Protein AF-A0A6P7HG30-F1 (afdb_monomer)

Nearest PDB structures (foldseek):
  8glv-assembly1_Fm  TM=9.335E-01  e=1.906E-07  Chlamydomonas reinhardtii
  8fdu-assembly1_A  TM=9.647E-01  e=4.639E-06  Homo sapiens
  8e00-assembly1_A  TM=9.683E-01  e=9.210E-05  Saccharomyces cerevisiae
  4aki-assembly1_B  TM=9.528E-01  e=1.055E-04  Schistosoma japonicum
  7mi6-assembly1_A  TM=9.689E-01  e=1.384E-04  Saccharomyces cerevisiae

Solvent-accessible surface area (backbone atoms only — not comparable to full-atom values): 6368 Å² total; per-residue (Å²): 90,77,49,74,41,71,53,67,29,57,63,69,60,48,99,87,65,50,36,69,73,56,52,55,53,34,43,31,76,76,65,50,34,49,63,43,90,88,76,64,47,81,43,75,70,76,74,68,43,82,45,76,42,62,76,76,66,50,100,85,33,44,82,73,58,68,80,53,52,70,80,55,88,87,82,86,83,76,88,75,55,69,70,56,48,50,53,56,51,50,52,55,50,51,50,65,65,66,78,104

Foldseek 3Di:
DEDEAEALQQADADPVRDRVVLVQVLCCLVPQWDADPPPRDIGHDPPYHYDYDHDDDDPNGHDDDVSSVVSDDDDDDDDDDPVVVCVVVVVVVCVVVVVD

Secondary structure (DSSP, 8-state):
-EEEESSTT-SPP-TTS--HHHHHHHHHHHHSEEE-TTT--EEE--S-EEEE--PPSBTTBPPPPHHHHTTS-----PPPPHHHHHHHHHHHHHHHHHT-

Radius of gyration: 19.62 Å; Cα contacts (8 Å, |Δi|>4): 90; chains: 1; bounding box: 38×33×52 Å

Structure (mmCIF, N/CA/C/O backbone):
data_AF-A0A6P7HG30-F1
#
_entry.id   AF-A0A6P7HG30-F1
#
loop_
_atom_site.group_PDB
_atom_site.id
_atom_site.type_symbol
_atom_site.label_atom_id
_atom_site.label_alt_id
_atom_site.label_comp_id
_atom_site.label_asym_id
_atom_site.label_entity_id
_atom_site.label_seq_id
_atom_site.pdbx_PDB_ins_code
_atom_site.Cartn_x
_atom_site.Cartn_y
_atom_site.Cartn_z
_atom_site.occupancy
_atom_site.B_iso_or_equiv
_atom_site.auth_seq_id
_atom_site.auth_comp_id
_atom_site.auth_asym_id
_atom_site.auth_atom_id
_atom_site.pdbx_PDB_model_num
ATOM 1 N N . MET A 1 1 ? -4.717 -16.397 -5.795 1.00 89.81 1 MET A N 1
ATOM 2 C CA . MET A 1 1 ? -3.812 -16.187 -4.634 1.00 89.81 1 MET A CA 1
ATOM 3 C C . MET A 1 1 ? -3.885 -14.727 -4.206 1.00 89.81 1 MET A C 1
ATOM 5 O O . MET A 1 1 ? -4.043 -13.888 -5.081 1.00 89.81 1 MET A O 1
ATOM 9 N N . VAL A 1 2 ? -3.777 -14.407 -2.912 1.00 94.00 2 VAL A N 1
ATOM 10 C CA . VAL A 1 2 ? -3.688 -13.010 -2.440 1.00 94.00 2 VAL A CA 1
ATOM 11 C C . VAL A 1 2 ? -2.313 -12.781 -1.823 1.00 94.00 2 VAL A C 1
ATOM 13 O O . VAL A 1 2 ? -1.912 -13.525 -0.932 1.00 94.00 2 VAL A O 1
ATOM 16 N N . VAL A 1 3 ? -1.603 -11.765 -2.303 1.00 94.38 3 VAL A N 1
ATOM 17 C CA . VAL A 1 3 ? -0.355 -11.275 -1.714 1.00 94.38 3 VAL A CA 1
ATOM 18 C C . VAL A 1 3 ? -0.704 -10.082 -0.841 1.00 94.38 3 VAL A C 1
ATOM 20 O O . VAL A 1 3 ? -1.108 -9.037 -1.351 1.00 94.38 3 VAL A O 1
ATOM 23 N N . PHE A 1 4 ? -0.572 -10.262 0.471 1.00 96.25 4 PHE A N 1
ATOM 24 C CA . PHE A 1 4 ? -0.759 -9.197 1.444 1.00 96.25 4 PHE A CA 1
ATOM 25 C C . PHE A 1 4 ? 0.591 -8.579 1.808 1.00 96.25 4 PHE A C 1
ATOM 27 O O . PHE A 1 4 ? 1.491 -9.288 2.257 1.00 96.25 4 PHE A O 1
ATOM 34 N N . VAL A 1 5 ? 0.723 -7.270 1.606 1.00 94.94 5 VAL A N 1
ATOM 35 C CA . VAL A 1 5 ? 1.913 -6.500 1.970 1.00 94.94 5 VAL A CA 1
ATOM 36 C C . VAL A 1 5 ? 1.568 -5.598 3.144 1.00 94.94 5 VAL A C 1
ATOM 38 O O . VAL A 1 5 ? 0.841 -4.614 2.991 1.00 94.94 5 VAL A O 1
ATOM 41 N N . ASP A 1 6 ? 2.076 -5.958 4.315 1.00 93.56 6 ASP A N 1
ATOM 42 C CA . ASP A 1 6 ? 1.970 -5.122 5.505 1.00 93.56 6 ASP A CA 1
ATOM 43 C C . ASP A 1 6 ? 3.027 -4.010 5.482 1.00 93.56 6 ASP A C 1
ATOM 45 O O . ASP A 1 6 ? 4.066 -4.152 4.832 1.00 93.56 6 ASP A O 1
ATOM 49 N N . ASP A 1 7 ? 2.755 -2.906 6.177 1.00 91.25 7 ASP A N 1
ATOM 50 C CA . ASP A 1 7 ? 3.672 -1.770 6.334 1.00 91.25 7 ASP A CA 1
ATOM 51 C C . ASP A 1 7 ? 4.332 -1.301 5.015 1.00 91.25 7 ASP A C 1
ATOM 53 O O . ASP A 1 7 ? 5.539 -1.054 4.928 1.00 91.25 7 ASP A O 1
ATOM 57 N N . VAL A 1 8 ? 3.525 -1.115 3.958 1.00 91.88 8 VAL A N 1
ATOM 58 C CA . VAL A 1 8 ? 4.036 -0.789 2.605 1.00 91.88 8 VAL A CA 1
ATOM 59 C C . VAL A 1 8 ? 4.852 0.510 2.544 1.00 91.88 8 VAL A C 1
ATOM 61 O O . VAL A 1 8 ? 5.574 0.749 1.579 1.00 91.88 8 VAL A O 1
ATOM 64 N N . ASN A 1 9 ? 4.725 1.358 3.564 1.00 88.25 9 ASN A N 1
ATOM 65 C CA . ASN A 1 9 ? 5.374 2.656 3.674 1.00 88.25 9 ASN A CA 1
ATOM 66 C C . ASN A 1 9 ? 6.560 2.702 4.656 1.00 88.25 9 ASN A C 1
ATOM 68 O O . ASN A 1 9 ? 7.085 3.782 4.942 1.00 88.25 9 ASN A O 1
ATOM 72 N N . MET A 1 10 ? 6.977 1.543 5.170 1.00 89.75 10 MET A N 1
ATOM 73 C CA . MET A 1 10 ? 8.184 1.381 5.979 1.00 89.75 10 MET A CA 1
ATOM 74 C C . MET A 1 10 ? 9.501 1.404 5.181 1.00 89.75 10 MET A C 1
ATOM 76 O O . MET A 1 10 ? 10.498 1.862 5.747 1.00 89.75 10 MET A O 1
ATOM 80 N N . PRO A 1 11 ? 9.578 0.939 3.911 1.00 87.94 11 PRO A N 1
ATOM 81 C CA . PRO A 1 11 ? 10.834 0.943 3.171 1.00 87.94 11 PRO A CA 1
ATOM 82 C C . PRO A 1 11 ? 11.517 2.313 3.152 1.00 87.94 11 PRO A C 1
ATOM 84 O O . PRO A 1 11 ? 10.889 3.353 2.931 1.00 87.94 11 PRO A O 1
ATOM 87 N N . ALA A 1 12 ? 12.831 2.303 3.382 1.00 86.81 12 ALA A N 1
ATOM 88 C CA . ALA A 1 12 ? 13.639 3.509 3.362 1.00 86.81 12 ALA A CA 1
ATOM 89 C C . ALA A 1 12 ? 13.659 4.117 1.954 1.00 86.81 12 ALA A C 1
ATOM 91 O O . ALA A 1 12 ? 13.812 3.410 0.955 1.00 86.81 12 ALA A O 1
ATOM 92 N N . MET A 1 13 ? 13.522 5.439 1.894 1.00 86.81 13 MET A N 1
ATOM 93 C CA . MET A 1 13 ? 13.707 6.181 0.655 1.00 86.81 13 MET A CA 1
ATOM 94 C C . MET A 1 13 ? 15.193 6.249 0.306 1.00 86.81 13 MET A C 1
ATOM 96 O O . MET A 1 13 ? 16.037 6.462 1.179 1.00 86.81 13 MET A O 1
ATOM 100 N N . GLU A 1 14 ? 15.513 6.094 -0.974 1.00 88.69 14 GLU A N 1
ATOM 101 C CA . GLU A 1 14 ? 16.850 6.390 -1.480 1.00 88.69 14 GLU A CA 1
ATOM 102 C C . GLU A 1 14 ? 17.103 7.907 -1.552 1.00 88.69 14 GLU A C 1
ATOM 104 O O . GLU A 1 14 ? 16.214 8.721 -1.301 1.00 88.69 14 GLU A O 1
ATOM 109 N N . VAL A 1 15 ? 18.316 8.296 -1.961 1.00 86.94 15 VAL A N 1
ATOM 110 C CA . VAL A 1 15 ? 18.753 9.704 -2.078 1.00 86.94 15 VAL A CA 1
ATOM 111 C C . VAL A 1 15 ? 17.793 10.555 -2.923 1.00 86.94 15 VAL A C 1
ATOM 113 O O . VAL A 1 15 ? 17.611 11.738 -2.650 1.00 86.94 15 VAL A O 1
ATOM 116 N N . TYR A 1 16 ? 17.149 9.948 -3.922 1.00 86.81 16 TYR A N 1
ATOM 117 C CA . TYR A 1 16 ? 16.207 10.604 -4.832 1.00 86.81 16 TYR A CA 1
ATOM 118 C C . TYR A 1 16 ? 14.730 10.426 -4.441 1.00 86.81 16 TYR A C 1
ATOM 120 O O . TYR A 1 16 ? 13.842 10.822 -5.194 1.00 86.81 16 TYR A O 1
ATOM 128 N N . GLY A 1 17 ? 14.445 9.851 -3.269 1.00 83.38 17 GLY A N 1
ATOM 129 C CA . GLY A 1 17 ? 13.089 9.727 -2.726 1.00 83.38 17 GLY A CA 1
ATOM 130 C C . GLY A 1 17 ? 12.298 8.504 -3.200 1.00 83.38 17 GLY A C 1
ATOM 131 O O . GLY A 1 17 ? 11.167 8.309 -2.756 1.00 83.38 17 GLY A O 1
ATOM 132 N N . ALA A 1 18 ? 12.856 7.667 -4.078 1.00 87.94 18 ALA A N 1
ATOM 133 C CA . ALA A 1 18 ? 12.203 6.427 -4.487 1.00 87.94 18 ALA A CA 1
ATOM 134 C C . ALA A 1 18 ? 12.297 5.349 -3.395 1.00 87.94 18 ALA A C 1
ATOM 136 O O . ALA A 1 18 ? 13.207 5.343 -2.567 1.00 87.94 18 ALA A O 1
ATOM 137 N N . GLN A 1 19 ? 11.354 4.410 -3.412 1.00 92.00 19 GLN A N 1
ATOM 138 C CA . GLN A 1 19 ? 11.350 3.235 -2.540 1.00 92.00 19 GLN A CA 1
ATOM 139 C C . GLN A 1 19 ? 11.441 1.991 -3.433 1.00 92.00 19 GLN A C 1
ATOM 141 O O . GLN A 1 19 ? 10.408 1.552 -3.945 1.00 92.00 19 GLN A O 1
ATOM 146 N N . PRO A 1 20 ? 12.641 1.415 -3.653 1.00 91.69 20 PRO A N 1
ATOM 147 C CA . PRO A 1 20 ? 12.825 0.314 -4.600 1.00 91.69 20 PRO A CA 1
ATOM 148 C C . PRO A 1 20 ? 11.854 -0.870 -4.416 1.00 91.69 20 PRO A C 1
ATOM 150 O O . PRO A 1 20 ? 11.336 -1.356 -5.422 1.00 91.69 20 PRO A O 1
ATOM 153 N N . PRO A 1 21 ? 11.505 -1.299 -3.181 1.00 92.62 21 PRO A N 1
ATOM 154 C CA . PRO A 1 21 ? 10.513 -2.361 -2.991 1.00 92.62 21 PRO A CA 1
ATOM 155 C C . PRO A 1 21 ? 9.114 -1.992 -3.504 1.00 92.62 21 PRO A C 1
ATOM 157 O O . PRO A 1 21 ? 8.440 -2.816 -4.117 1.00 92.62 21 PRO A O 1
ATOM 160 N N . VAL A 1 22 ? 8.682 -0.744 -3.304 1.00 93.81 22 VAL A N 1
ATOM 161 C CA . VAL A 1 22 ? 7.383 -0.249 -3.790 1.00 93.81 22 VAL A CA 1
ATOM 162 C C . VAL A 1 22 ? 7.391 -0.131 -5.312 1.00 93.81 22 VAL A C 1
ATOM 164 O O . VAL A 1 22 ? 6.406 -0.466 -5.966 1.00 93.81 22 VAL A O 1
ATOM 167 N N . GLU A 1 23 ? 8.508 0.300 -5.896 1.00 93.75 23 GLU A N 1
ATOM 168 C CA . GLU A 1 23 ? 8.650 0.406 -7.349 1.00 93.75 23 GLU A CA 1
ATOM 169 C C . GLU A 1 23 ? 8.639 -0.968 -8.037 1.00 93.75 23 GLU A C 1
ATOM 171 O O . GLU A 1 23 ? 8.064 -1.095 -9.119 1.00 93.75 23 GLU A O 1
ATOM 176 N N . LEU A 1 24 ? 9.168 -2.012 -7.388 1.00 93.31 24 LEU A N 1
ATOM 177 C CA . LEU A 1 24 ? 9.048 -3.393 -7.867 1.00 93.31 24 LEU A CA 1
ATOM 178 C C . LEU A 1 24 ? 7.585 -3.865 -7.880 1.00 93.31 24 LEU A C 1
ATOM 180 O O . LEU A 1 24 ? 7.132 -4.472 -8.854 1.00 93.31 24 LEU A O 1
ATOM 184 N N . LEU A 1 25 ? 6.822 -3.561 -6.826 1.00 94.50 25 LEU A N 1
ATOM 185 C CA . LEU A 1 25 ? 5.387 -3.857 -6.794 1.00 94.50 25 LEU A CA 1
ATOM 186 C C . LEU A 1 25 ? 4.639 -3.055 -7.865 1.00 94.50 25 LEU A C 1
ATOM 188 O O . LEU A 1 25 ? 3.795 -3.607 -8.567 1.00 94.50 25 LEU A O 1
ATOM 192 N N . ARG A 1 26 ? 4.982 -1.774 -8.050 1.00 94.88 26 ARG A N 1
ATOM 193 C CA . ARG A 1 26 ? 4.403 -0.937 -9.108 1.00 94.88 26 ARG A CA 1
ATOM 194 C C . ARG A 1 26 ? 4.663 -1.523 -10.494 1.00 94.88 26 ARG A C 1
ATOM 196 O O . ARG A 1 26 ? 3.750 -1.539 -11.309 1.00 94.88 26 ARG A O 1
ATOM 203 N N . GLN A 1 27 ? 5.871 -2.024 -10.758 1.00 94.19 27 GLN A N 1
ATOM 204 C CA . GLN A 1 27 ? 6.203 -2.655 -12.036 1.00 94.19 27 GLN A CA 1
ATOM 205 C C . GLN A 1 27 ? 5.244 -3.803 -12.365 1.00 94.19 27 GLN A C 1
ATOM 207 O O . GLN A 1 27 ? 4.749 -3.875 -13.489 1.00 94.19 27 GLN A O 1
ATOM 212 N N . TRP A 1 28 ? 4.938 -4.653 -11.385 1.00 93.56 28 TRP A N 1
ATOM 213 C CA . TRP A 1 28 ? 3.966 -5.723 -11.581 1.00 93.56 28 TRP A CA 1
ATOM 214 C C . TRP A 1 28 ? 2.565 -5.171 -11.871 1.00 93.56 28 TRP A C 1
ATOM 216 O O . TRP A 1 28 ? 1.917 -5.632 -12.805 1.00 93.56 28 TRP A O 1
ATOM 226 N N . LEU A 1 29 ? 2.107 -4.153 -11.141 1.00 94.12 29 LEU A N 1
ATOM 227 C CA . LEU A 1 29 ? 0.768 -3.582 -11.346 1.00 94.12 29 LEU A CA 1
ATOM 228 C C . LEU A 1 29 ? 0.611 -2.820 -12.669 1.00 94.12 29 LEU A C 1
ATOM 230 O O . LEU A 1 29 ? -0.495 -2.752 -13.203 1.00 94.12 29 LEU A O 1
ATOM 234 N N . ASP A 1 30 ? 1.694 -2.250 -13.195 1.00 94.38 30 ASP A N 1
ATOM 235 C CA . ASP A 1 30 ? 1.693 -1.556 -14.485 1.00 94.38 30 ASP A CA 1
ATOM 236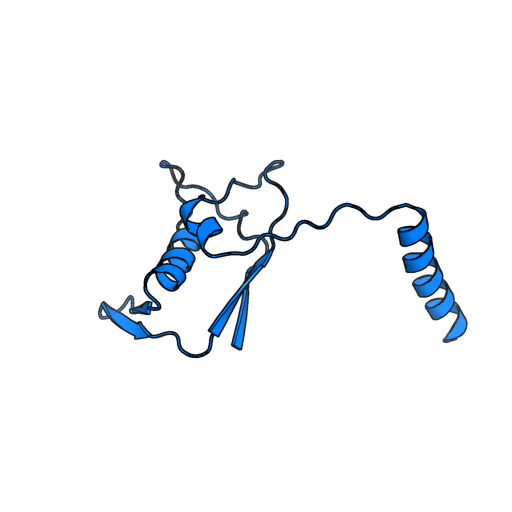 C C . ASP A 1 30 ? 1.801 -2.528 -15.673 1.00 94.38 30 ASP A C 1
ATOM 238 O O . ASP A 1 30 ? 1.162 -2.309 -16.703 1.00 94.38 30 ASP A O 1
ATOM 242 N N . HIS A 1 31 ? 2.607 -3.589 -15.554 1.00 92.94 31 HIS A N 1
ATOM 243 C CA . HIS A 1 31 ? 3.004 -4.424 -16.698 1.00 92.94 31 HIS A CA 1
ATOM 244 C C . HIS A 1 31 ? 2.582 -5.893 -16.610 1.00 92.94 31 HIS A C 1
ATOM 246 O O . HIS A 1 31 ? 2.777 -6.632 -17.573 1.00 92.94 31 HIS A O 1
ATOM 252 N N . TRP A 1 32 ? 2.003 -6.326 -15.488 1.00 91.94 32 TRP A N 1
ATOM 253 C CA . TRP A 1 32 ? 1.601 -7.714 -15.220 1.00 91.94 32 TRP A CA 1
ATOM 254 C C . TRP A 1 32 ? 2.745 -8.736 -15.307 1.00 91.94 32 TRP A C 1
ATOM 256 O O . TRP A 1 32 ? 2.514 -9.939 -15.447 1.00 91.94 32 TRP A O 1
ATOM 266 N N . ASN A 1 33 ? 3.986 -8.266 -15.177 1.00 93.19 33 ASN A N 1
ATOM 267 C CA . ASN A 1 33 ? 5.176 -9.094 -15.256 1.00 93.19 33 ASN A CA 1
ATOM 268 C C . ASN A 1 33 ? 6.308 -8.606 -14.346 1.00 93.19 33 ASN A C 1
ATOM 270 O O . ASN A 1 33 ? 6.349 -7.461 -13.890 1.00 93.1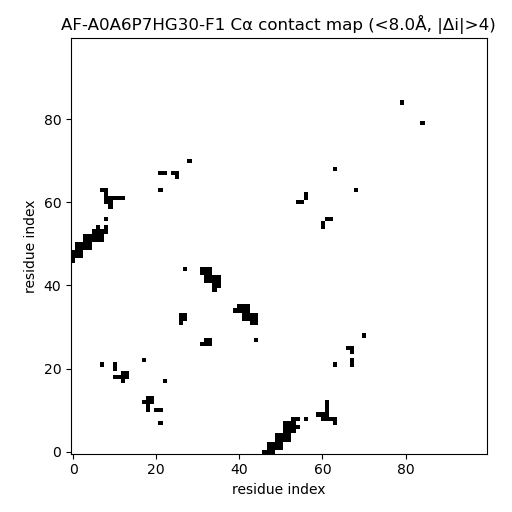9 33 ASN A O 1
ATOM 274 N N . TRP A 1 34 ? 7.253 -9.512 -14.132 1.00 94.19 34 TRP A N 1
ATOM 275 C CA . TRP A 1 34 ? 8.586 -9.231 -13.618 1.00 94.19 34 TRP A CA 1
ATOM 276 C C . TRP A 1 34 ? 9.639 -9.823 -14.549 1.00 94.19 34 TRP A C 1
ATOM 278 O O . TRP A 1 34 ? 9.312 -10.529 -15.501 1.00 94.19 34 TRP A O 1
ATOM 288 N N . TYR A 1 35 ? 10.905 -9.524 -14.271 1.00 94.38 35 TYR A N 1
ATOM 289 C CA . TYR A 1 35 ? 12.037 -10.112 -14.977 1.00 94.38 35 TYR A CA 1
ATOM 290 C C . TYR A 1 35 ? 12.860 -10.964 -14.016 1.00 94.38 35 TYR A C 1
ATOM 292 O O . TYR A 1 35 ? 13.088 -10.560 -12.872 1.00 94.38 35 TYR A O 1
ATOM 300 N N . ASP A 1 36 ? 13.310 -12.128 -14.476 1.00 94.06 36 ASP A N 1
ATOM 301 C CA . ASP A 1 36 ? 14.293 -12.921 -13.746 1.00 94.06 36 ASP A CA 1
ATOM 302 C C . ASP A 1 36 ? 15.631 -12.165 -13.716 1.00 94.06 36 ASP A C 1
ATOM 304 O O . ASP A 1 36 ? 16.102 -11.640 -14.725 1.00 94.06 36 ASP A O 1
ATOM 308 N N . MET A 1 37 ? 16.262 -12.103 -12.546 1.00 92.62 37 MET A N 1
ATOM 309 C CA . MET A 1 37 ? 17.547 -11.427 -12.368 1.00 92.62 37 MET A CA 1
ATOM 310 C C . MET A 1 37 ? 18.722 -12.180 -13.011 1.00 92.62 37 MET A C 1
ATOM 312 O O . MET A 1 37 ? 19.793 -11.596 -13.162 1.00 92.62 37 MET A O 1
ATOM 316 N N . LYS A 1 38 ? 18.569 -13.468 -13.350 1.00 94.62 38 LYS A N 1
ATOM 317 C CA . LYS A 1 38 ? 19.649 -14.294 -13.916 1.00 94.62 38 LYS A CA 1
ATOM 318 C C . LYS A 1 38 ? 19.781 -14.154 -15.426 1.00 94.62 38 LYS A C 1
ATOM 320 O O . LYS A 1 38 ? 20.898 -14.051 -15.925 1.00 94.62 38 LYS A O 1
ATOM 325 N N . ASP A 1 39 ? 18.662 -14.200 -16.140 1.00 95.12 39 ASP A N 1
ATOM 326 C CA . ASP A 1 39 ? 18.631 -14.254 -17.605 1.00 95.12 39 ASP A CA 1
ATOM 327 C C . ASP A 1 39 ? 17.724 -13.189 -18.241 1.00 95.12 39 ASP A C 1
ATOM 329 O O . ASP A 1 39 ? 17.581 -13.158 -19.463 1.00 95.12 39 ASP A O 1
ATOM 333 N N . CYS A 1 40 ? 17.137 -12.297 -17.434 1.00 92.56 40 CYS A N 1
ATOM 334 C CA . CYS A 1 40 ? 16.193 -11.270 -17.876 1.00 92.56 40 CYS A CA 1
ATOM 335 C C . CYS A 1 40 ? 14.968 -11.837 -18.612 1.00 92.56 40 CYS A C 1
ATOM 337 O O . CYS A 1 40 ? 14.326 -11.124 -19.388 1.00 92.56 40 CYS A O 1
ATOM 339 N N . SER A 1 41 ? 14.623 -13.106 -18.376 1.00 95.44 41 SER A N 1
ATOM 340 C CA . SER A 1 41 ? 13.398 -13.693 -18.907 1.00 95.44 41 SER A CA 1
ATOM 341 C C . SER A 1 41 ? 12.165 -13.077 -18.242 1.00 95.44 41 SER A C 1
ATOM 343 O O . SER A 1 41 ? 12.187 -12.662 -17.083 1.00 95.44 41 SER A O 1
ATOM 345 N N . MET A 1 42 ? 11.075 -12.970 -19.002 1.00 95.06 42 MET A N 1
ATOM 346 C CA . MET A 1 42 ? 9.822 -12.399 -18.512 1.00 95.06 42 MET A CA 1
ATOM 347 C C . MET A 1 42 ? 9.052 -13.433 -17.684 1.00 95.06 42 MET A C 1
ATOM 349 O O . MET A 1 42 ? 8.746 -14.524 -18.162 1.00 95.06 42 MET A O 1
ATOM 353 N N . ILE A 1 43 ? 8.683 -13.052 -16.465 1.00 94.75 43 ILE A N 1
ATOM 354 C CA . ILE A 1 43 ? 7.861 -13.831 -15.543 1.00 94.75 43 ILE A CA 1
ATOM 355 C C . ILE A 1 43 ? 6.464 -13.212 -15.518 1.00 94.75 43 ILE A C 1
ATOM 357 O O . ILE A 1 43 ? 6.283 -12.099 -15.024 1.00 94.75 43 ILE A O 1
ATOM 361 N N . ASN A 1 44 ? 5.470 -13.943 -16.023 1.00 93.38 44 ASN A N 1
ATOM 362 C CA . ASN A 1 44 ? 4.072 -13.514 -15.993 1.00 93.38 44 ASN A CA 1
ATOM 363 C C . ASN A 1 44 ? 3.390 -13.997 -14.712 1.00 93.38 44 ASN A C 1
ATOM 365 O O . ASN A 1 44 ? 3.422 -15.183 -14.382 1.00 93.38 44 ASN A O 1
ATOM 369 N N . LEU A 1 45 ? 2.749 -13.069 -14.008 1.00 89.69 45 LEU A N 1
ATOM 370 C CA . LEU A 1 45 ? 2.066 -13.327 -12.743 1.00 89.69 45 LEU A CA 1
ATOM 371 C C . LEU A 1 45 ? 0.571 -13.524 -13.024 1.00 89.69 45 LEU A C 1
ATOM 373 O O . LEU A 1 45 ? -0.128 -12.571 -13.361 1.00 89.69 45 LEU A O 1
ATOM 377 N N . VAL A 1 46 ? 0.088 -14.765 -12.912 1.00 92.62 46 VAL A N 1
ATOM 378 C CA . VAL A 1 46 ? -1.288 -15.161 -13.270 1.00 92.62 46 VAL A CA 1
ATOM 379 C C . VAL A 1 46 ? -2.088 -15.513 -12.014 1.00 92.62 46 VAL A C 1
ATOM 381 O O . VAL A 1 46 ? -1.578 -16.192 -11.126 1.00 92.62 46 VAL A O 1
ATOM 384 N N . ASP A 1 47 ? -3.343 -15.056 -11.942 1.00 93.44 47 ASP A N 1
ATOM 385 C CA . ASP A 1 47 ? -4.297 -15.336 -10.852 1.00 93.44 47 ASP A CA 1
ATOM 386 C C . ASP A 1 47 ? -3.829 -14.912 -9.444 1.00 93.44 47 ASP A C 1
ATOM 388 O O . ASP A 1 47 ? -4.091 -15.572 -8.424 1.00 93.44 47 ASP A O 1
ATOM 392 N N . ILE A 1 48 ? -3.156 -13.761 -9.371 1.00 92.62 48 ILE A N 1
ATOM 393 C CA . ILE A 1 48 ? -2.679 -13.159 -8.123 1.00 92.62 48 ILE A CA 1
ATOM 394 C C . ILE A 1 48 ? -3.320 -11.784 -7.925 1.00 92.62 48 ILE A C 1
ATOM 396 O O . ILE A 1 48 ? -3.333 -10.952 -8.827 1.00 92.62 48 ILE A O 1
ATOM 400 N N . GLN A 1 49 ? -3.818 -11.537 -6.717 1.00 92.75 49 GLN A N 1
ATOM 401 C CA . GLN A 1 49 ? -4.338 -10.249 -6.276 1.00 92.75 49 GLN A CA 1
ATOM 402 C C . GLN A 1 49 ? -3.402 -9.644 -5.231 1.00 92.75 49 GLN A C 1
ATOM 404 O O . GLN A 1 49 ? -2.950 -10.348 -4.329 1.00 92.75 49 GLN A O 1
ATOM 409 N N . ILE A 1 50 ? -3.138 -8.342 -5.326 1.00 93.62 50 ILE A N 1
ATOM 410 C CA . ILE A 1 50 ? -2.383 -7.605 -4.311 1.00 93.62 50 ILE A CA 1
ATOM 411 C C . ILE A 1 50 ? -3.333 -6.939 -3.310 1.00 93.62 50 ILE A C 1
ATOM 413 O O . ILE A 1 50 ? -4.386 -6.413 -3.678 1.00 93.62 50 ILE A O 1
ATOM 417 N N . MET A 1 51 ? -2.953 -6.948 -2.038 1.00 95.81 51 MET A N 1
ATOM 418 C CA . MET A 1 51 ? -3.592 -6.184 -0.974 1.00 95.81 51 MET A CA 1
ATOM 419 C C . MET A 1 51 ? -2.497 -5.577 -0.103 1.00 95.81 51 MET A C 1
ATOM 421 O O . MET A 1 51 ? -1.531 -6.257 0.224 1.00 95.81 51 MET A O 1
ATOM 425 N N . CYS A 1 52 ? -2.639 -4.309 0.272 1.00 95.00 52 CYS A N 1
ATOM 426 C CA . CYS A 1 52 ? -1.634 -3.615 1.071 1.00 95.00 52 CYS A CA 1
ATOM 427 C C . CYS A 1 52 ? -2.274 -2.974 2.300 1.00 95.00 52 CYS A C 1
ATOM 429 O O . CYS A 1 52 ? -3.395 -2.468 2.220 1.00 95.00 52 CYS A O 1
ATOM 431 N N . ALA A 1 53 ? -1.530 -2.941 3.401 1.00 93.94 53 ALA A N 1
ATOM 432 C CA . ALA A 1 53 ? -1.839 -2.144 4.578 1.00 93.94 53 ALA A CA 1
ATOM 433 C C . ALA A 1 53 ? -0.684 -1.181 4.870 1.00 93.94 53 ALA A C 1
ATOM 435 O O . ALA A 1 53 ? 0.478 -1.454 4.566 1.00 93.94 53 ALA A O 1
ATOM 436 N N . MET A 1 54 ? -1.018 -0.014 5.416 1.00 92.75 54 MET A N 1
ATOM 437 C CA . MET A 1 54 ? -0.028 0.955 5.871 1.00 92.75 54 MET A CA 1
ATOM 438 C C . MET A 1 54 ? -0.617 1.852 6.956 1.00 92.75 54 MET A C 1
ATOM 440 O O . MET A 1 54 ? -1.800 2.195 6.913 1.00 92.75 54 MET A O 1
ATOM 444 N N . GLY A 1 55 ? 0.222 2.271 7.902 1.00 89.19 55 GLY A N 1
ATOM 445 C CA . GLY A 1 55 ? -0.132 3.348 8.823 1.00 89.19 55 GLY A CA 1
ATOM 446 C C . GLY A 1 55 ? -0.119 4.717 8.127 1.00 89.19 55 GLY A C 1
ATOM 447 O O . GLY A 1 55 ? 0.533 4.867 7.089 1.00 89.19 55 GLY A O 1
ATOM 448 N N . PRO A 1 56 ? -0.782 5.740 8.693 1.00 85.81 56 PRO A N 1
ATOM 449 C CA . PRO A 1 56 ? -0.701 7.101 8.173 1.00 85.81 56 PRO A CA 1
ATOM 450 C C . PRO A 1 56 ? 0.759 7.601 8.148 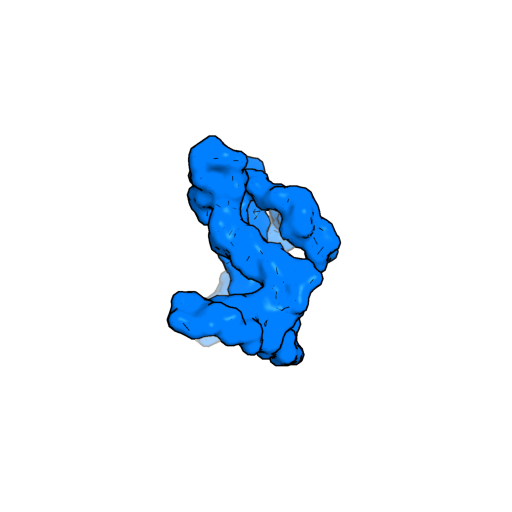1.00 85.81 56 PRO A C 1
ATOM 452 O O . PRO A 1 56 ? 1.561 7.202 9.001 1.00 85.81 56 PRO A O 1
ATOM 455 N N . PRO A 1 57 ? 1.124 8.454 7.172 1.00 80.50 57 PRO A N 1
ATOM 456 C CA . PRO A 1 57 ? 2.477 8.989 7.058 1.00 80.50 57 PRO A CA 1
ATOM 457 C C . PRO A 1 57 ? 2.821 9.865 8.271 1.00 80.50 57 PRO A C 1
ATOM 459 O O . PRO A 1 57 ? 1.992 10.640 8.747 1.00 80.50 57 PRO A O 1
ATOM 462 N N . GLY A 1 58 ? 4.056 9.747 8.763 1.00 79.75 58 GLY A N 1
ATOM 463 C CA . GLY A 1 58 ? 4.512 10.379 10.005 1.00 79.75 58 GLY A CA 1
ATOM 464 C C . GLY A 1 58 ? 5.216 9.394 10.942 1.00 79.75 58 GLY A C 1
ATOM 465 O O . GLY A 1 58 ? 5.171 8.182 10.739 1.00 79.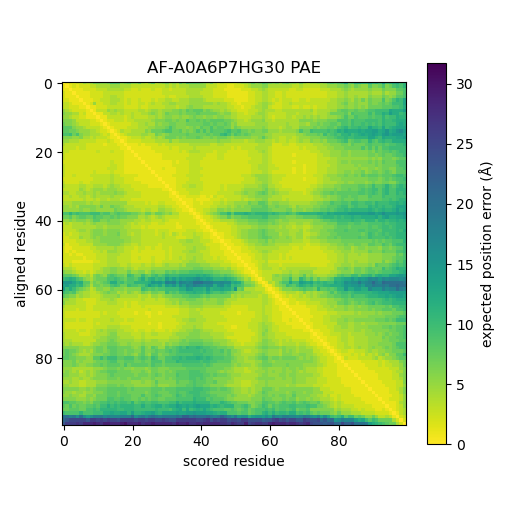75 58 GLY A O 1
ATOM 466 N N . GLY A 1 59 ? 5.924 9.907 11.954 1.00 74.31 59 GLY A N 1
ATOM 467 C CA . GLY A 1 59 ? 6.557 9.073 12.990 1.00 74.31 59 GLY A CA 1
ATOM 468 C C . GLY A 1 59 ? 7.587 8.051 12.479 1.00 74.31 59 GLY A C 1
ATOM 469 O O . GLY A 1 59 ? 7.764 7.017 13.111 1.00 74.31 59 GLY A O 1
ATOM 470 N N . GLY A 1 60 ? 8.235 8.312 11.337 1.00 71.38 60 GLY A N 1
ATOM 471 C CA . GLY A 1 60 ? 9.188 7.392 10.698 1.00 71.38 60 GLY A CA 1
ATOM 472 C C . GLY A 1 60 ? 8.629 6.594 9.513 1.00 71.38 60 GLY A C 1
ATOM 473 O O . GLY A 1 60 ? 9.382 5.859 8.883 1.00 71.38 60 GLY A O 1
ATOM 474 N N . ARG A 1 61 ? 7.342 6.757 9.173 1.00 78.94 61 ARG A N 1
ATOM 475 C CA . ARG A 1 61 ? 6.727 6.189 7.963 1.00 78.94 61 ARG A CA 1
ATOM 476 C C . ARG A 1 61 ? 6.758 7.173 6.797 1.00 78.94 61 ARG A C 1
ATOM 478 O O . ARG A 1 61 ? 6.411 8.346 6.969 1.00 78.94 61 ARG A O 1
ATOM 485 N N . ASN A 1 62 ? 7.126 6.685 5.615 1.00 84.88 62 ASN A N 1
ATOM 486 C CA . ASN A 1 62 ? 7.288 7.501 4.413 1.00 84.88 62 ASN A CA 1
ATOM 487 C C . ASN A 1 62 ? 5.960 7.689 3.666 1.00 84.88 62 ASN A C 1
ATOM 489 O O . ASN A 1 62 ? 5.016 6.920 3.821 1.00 84.88 62 ASN A O 1
ATOM 493 N N . ALA A 1 63 ? 5.860 8.723 2.832 1.00 84.94 63 ALA A N 1
ATOM 494 C CA . ALA A 1 63 ? 4.740 8.831 1.900 1.00 84.94 63 ALA A CA 1
ATOM 495 C C . ALA A 1 63 ? 4.966 7.879 0.717 1.00 84.94 63 ALA A C 1
ATOM 497 O O . ALA A 1 63 ? 6.064 7.811 0.165 1.00 84.94 63 ALA A O 1
ATOM 498 N N . VAL A 1 64 ? 3.928 7.147 0.318 1.00 89.31 64 VAL A N 1
ATOM 499 C CA . VAL A 1 64 ? 3.979 6.262 -0.853 1.00 89.31 64 VAL A CA 1
ATOM 500 C C . VAL A 1 64 ? 3.707 7.073 -2.119 1.00 89.31 64 VAL A C 1
ATOM 502 O O . VAL A 1 64 ? 2.921 8.023 -2.102 1.00 89.31 64 VAL A O 1
ATOM 505 N N . THR A 1 65 ? 4.359 6.724 -3.229 1.00 89.88 65 THR A N 1
ATOM 506 C CA . THR A 1 65 ? 4.238 7.495 -4.470 1.00 89.88 65 THR A CA 1
ATOM 507 C C . THR A 1 65 ? 2.799 7.441 -5.019 1.00 89.88 65 THR A C 1
ATOM 509 O O . THR A 1 65 ? 2.188 6.367 -5.058 1.00 89.88 65 THR A O 1
ATOM 512 N N . PRO A 1 66 ? 2.241 8.559 -5.529 1.00 91.75 66 PRO A N 1
ATOM 513 C CA . PRO A 1 66 ? 0.909 8.562 -6.146 1.00 91.75 66 PRO A CA 1
ATOM 514 C C . PRO A 1 66 ? 0.784 7.592 -7.328 1.00 91.75 66 PRO A C 1
ATOM 516 O O . PRO A 1 66 ? -0.297 7.085 -7.616 1.00 91.75 66 PRO A O 1
ATOM 519 N N . ARG A 1 67 ? 1.908 7.307 -8.002 1.00 94.12 67 ARG A N 1
ATOM 520 C CA . ARG A 1 67 ? 1.984 6.347 -9.109 1.00 94.12 67 ARG A CA 1
ATOM 521 C C . ARG A 1 67 ? 1.632 4.932 -8.663 1.00 94.12 67 ARG A C 1
ATOM 523 O O . ARG A 1 67 ? 0.938 4.246 -9.396 1.00 94.12 67 ARG A O 1
ATOM 530 N N . PHE A 1 68 ? 2.077 4.522 -7.476 1.00 94.25 68 PHE A N 1
ATOM 531 C CA . PHE A 1 68 ? 1.701 3.237 -6.896 1.00 94.25 68 PHE A CA 1
ATOM 532 C C . PHE A 1 68 ? 0.253 3.258 -6.393 1.00 94.25 68 PHE A C 1
ATOM 534 O O . PHE A 1 68 ? -0.530 2.374 -6.732 1.00 94.25 68 PHE A O 1
ATOM 541 N N . LEU A 1 69 ? -0.136 4.310 -5.662 1.00 93.44 69 LEU A N 1
ATOM 542 C CA . LEU A 1 69 ? -1.477 4.427 -5.070 1.00 93.44 69 LEU A CA 1
ATOM 543 C C . LEU A 1 69 ? -2.614 4.429 -6.105 1.00 93.44 69 LEU A C 1
ATOM 545 O O . LEU A 1 69 ? -3.703 3.959 -5.796 1.00 93.44 69 LEU A O 1
ATOM 549 N N . ARG A 1 70 ? -2.365 4.886 -7.341 1.00 95.44 70 ARG A N 1
ATOM 550 C CA . ARG A 1 70 ? -3.345 4.876 -8.444 1.00 95.44 70 ARG A CA 1
ATOM 551 C C . ARG A 1 70 ? -3.942 3.489 -8.730 1.00 95.44 70 ARG A C 1
ATOM 553 O O . ARG A 1 70 ? -5.045 3.411 -9.258 1.00 95.44 70 ARG A O 1
ATOM 560 N N . HIS A 1 71 ? -3.228 2.407 -8.415 1.00 95.12 71 HIS A N 1
ATOM 561 C CA . HIS A 1 71 ? -3.681 1.035 -8.676 1.00 95.12 71 HIS A CA 1
ATOM 562 C C . HIS A 1 71 ? -4.608 0.473 -7.587 1.00 95.12 71 HIS A C 1
ATOM 564 O O . HIS A 1 71 ? -5.088 -0.651 -7.720 1.00 95.12 71 HIS A O 1
ATOM 570 N N . PHE A 1 72 ? -4.868 1.231 -6.517 1.00 95.12 72 PHE A N 1
ATOM 571 C CA . PHE A 1 72 ? -5.605 0.760 -5.349 1.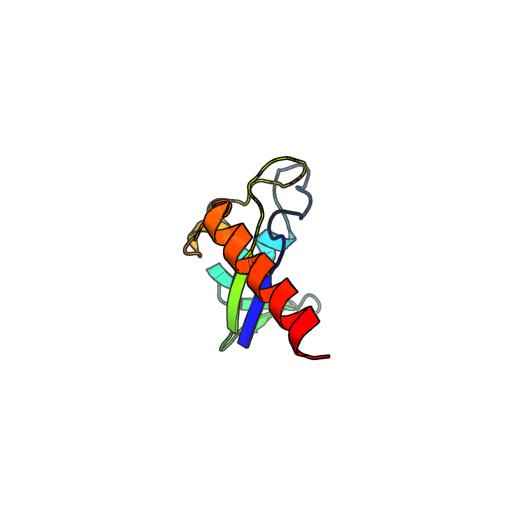00 95.12 72 PHE A CA 1
ATOM 572 C C . PHE A 1 72 ? -6.855 1.593 -5.076 1.00 95.12 72 PHE A C 1
ATOM 574 O O . PHE A 1 72 ? -6.888 2.802 -5.290 1.00 95.12 72 PHE A O 1
ATOM 581 N N . ASN A 1 73 ? -7.856 0.935 -4.492 1.00 94.69 73 ASN A N 1
ATOM 582 C CA . ASN A 1 73 ? -8.926 1.610 -3.770 1.00 94.69 73 ASN A CA 1
ATOM 583 C C . ASN A 1 73 ? -8.505 1.742 -2.306 1.00 94.69 73 ASN A C 1
ATOM 585 O O . ASN A 1 73 ? -8.274 0.737 -1.635 1.00 94.69 73 ASN A O 1
ATOM 589 N N . MET A 1 74 ? -8.386 2.975 -1.818 1.00 91.75 74 MET A N 1
ATOM 590 C CA . MET A 1 74 ? -7.966 3.247 -0.446 1.00 91.75 74 MET A CA 1
ATOM 591 C C . MET A 1 74 ? -9.170 3.218 0.498 1.00 91.75 74 MET A C 1
ATOM 593 O O . MET A 1 74 ? -10.166 3.898 0.260 1.00 91.75 74 MET A O 1
ATOM 597 N N . ILE A 1 75 ? -9.061 2.445 1.577 1.00 94.25 75 ILE A N 1
ATOM 598 C CA . ILE A 1 75 ? -10.042 2.397 2.664 1.00 94.25 75 ILE A CA 1
ATOM 599 C C . ILE A 1 75 ? -9.311 2.782 3.944 1.00 94.25 75 ILE A C 1
ATOM 601 O O . ILE A 1 75 ? -8.297 2.177 4.284 1.00 94.25 75 ILE A O 1
ATOM 605 N N . THR A 1 76 ? -9.837 3.778 4.649 1.00 91.69 76 THR A N 1
ATOM 606 C CA . THR A 1 76 ? -9.277 4.248 5.917 1.00 91.69 76 THR A C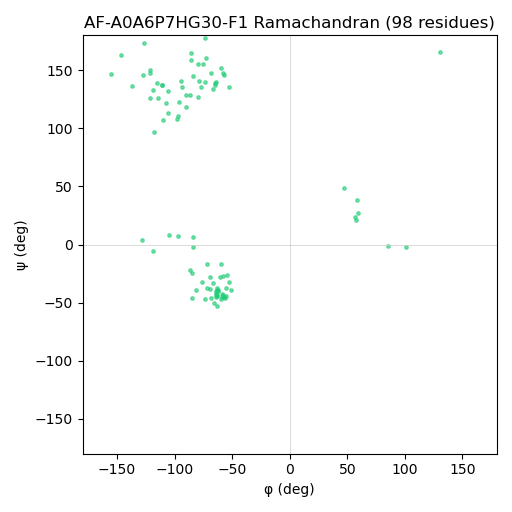A 1
ATOM 607 C C . THR A 1 76 ? -10.154 3.769 7.064 1.00 91.69 76 THR A C 1
ATOM 609 O O . THR A 1 76 ? -11.376 3.913 7.015 1.00 91.69 76 THR A O 1
ATOM 612 N N . ILE A 1 77 ? -9.528 3.211 8.098 1.00 90.38 77 ILE A N 1
ATOM 613 C CA . ILE A 1 77 ? -10.188 2.821 9.344 1.00 90.38 77 ILE A CA 1
ATOM 614 C C . ILE A 1 77 ? -9.758 3.824 10.409 1.00 90.38 77 ILE A C 1
ATOM 616 O O . ILE A 1 77 ? -8.564 3.999 10.644 1.00 90.38 77 ILE A O 1
ATOM 620 N N . ASN A 1 78 ? -10.733 4.497 11.013 1.00 89.44 78 ASN A N 1
ATOM 621 C CA . ASN A 1 78 ? -10.495 5.408 12.127 1.00 89.44 78 ASN A CA 1
ATOM 622 C C . ASN A 1 78 ? -10.474 4.639 13.449 1.00 89.44 78 ASN A C 1
ATOM 624 O O . ASN A 1 78 ? -10.958 3.507 13.531 1.00 89.44 78 ASN A O 1
ATOM 628 N N . ASP A 1 79 ? -9.965 5.294 14.488 1.00 90.06 79 ASP A N 1
ATOM 629 C CA . ASP A 1 79 ? -10.023 4.769 15.846 1.00 90.06 79 ASP A CA 1
ATOM 630 C C . ASP A 1 79 ? -11.470 4.498 16.280 1.00 90.06 79 ASP A C 1
ATOM 632 O O . ASP A 1 79 ? -12.412 5.197 15.895 1.00 90.06 79 ASP A O 1
ATOM 636 N N . PHE A 1 80 ? -11.645 3.449 17.082 1.00 93.06 80 PHE A N 1
ATOM 637 C CA . PHE A 1 80 ? -12.955 3.037 17.570 1.00 93.06 80 PHE A CA 1
ATOM 638 C C . PHE A 1 80 ? -13.428 3.913 18.733 1.00 93.06 80 PHE A C 1
ATOM 640 O O . PHE A 1 80 ? -12.669 4.196 19.660 1.00 93.06 80 PHE A O 1
ATOM 647 N N . ASP A 1 81 ? -14.722 4.238 18.740 1.00 95.19 81 ASP A N 1
ATOM 648 C CA . ASP A 1 81 ? -15.370 4.896 19.875 1.00 95.19 81 ASP A CA 1
ATOM 649 C C . ASP A 1 81 ? -15.263 4.058 21.159 1.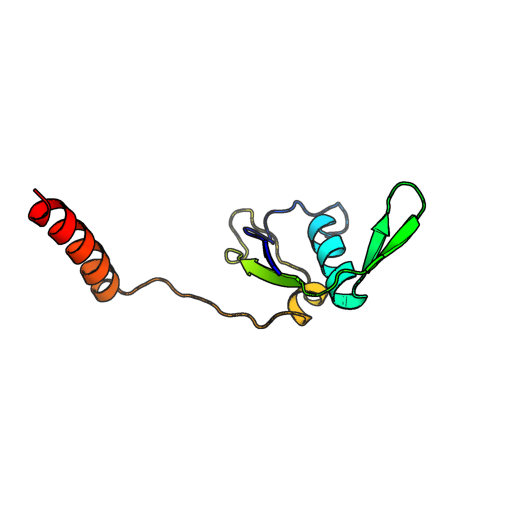00 95.19 81 ASP A C 1
ATOM 651 O O . ASP A 1 81 ? -15.290 2.822 21.134 1.00 95.19 81 ASP A O 1
ATOM 655 N N . GLU A 1 82 ? -15.268 4.732 22.310 1.00 95.56 82 GLU A N 1
ATOM 656 C CA . GLU A 1 82 ? -15.172 4.097 23.632 1.00 95.56 82 GLU A CA 1
ATOM 657 C C . GLU A 1 82 ? -16.253 3.025 23.856 1.00 95.56 82 GLU A C 1
ATOM 659 O O . GLU A 1 82 ? -15.975 1.961 24.404 1.00 95.56 82 GLU A O 1
ATOM 664 N N . LYS A 1 83 ? -17.478 3.244 23.356 1.00 96.44 83 LYS A N 1
ATOM 665 C CA . LYS A 1 83 ? -18.578 2.262 23.436 1.00 96.44 83 LYS A CA 1
ATOM 666 C C . LYS A 1 83 ? -18.272 0.981 22.656 1.00 96.44 83 LYS A C 1
ATOM 668 O O . LYS A 1 83 ? -18.583 -0.122 23.118 1.00 96.44 83 LYS A O 1
ATOM 673 N N . THR A 1 84 ? -17.668 1.124 21.479 1.00 95.75 84 THR A N 1
ATOM 674 C CA . THR A 1 84 ? -17.260 -0.000 20.629 1.00 95.75 84 THR A CA 1
ATOM 675 C C . THR A 1 84 ? -16.126 -0.764 21.299 1.00 95.75 84 THR A C 1
ATOM 677 O O . THR A 1 84 ? -16.211 -1.983 21.438 1.00 95.75 84 THR A O 1
ATOM 680 N N . MET A 1 85 ? -15.125 -0.048 21.814 1.00 96.25 85 MET A N 1
ATOM 681 C CA . MET A 1 85 ? -14.010 -0.632 22.562 1.00 96.25 85 MET A CA 1
ATOM 682 C C . MET A 1 85 ? -14.494 -1.381 23.806 1.00 96.25 85 MET A C 1
ATOM 684 O O . MET A 1 85 ? -14.131 -2.540 24.002 1.00 96.25 85 MET A O 1
ATOM 688 N N . TYR A 1 86 ? -15.382 -0.775 24.598 1.00 97.06 86 TYR A N 1
ATOM 689 C CA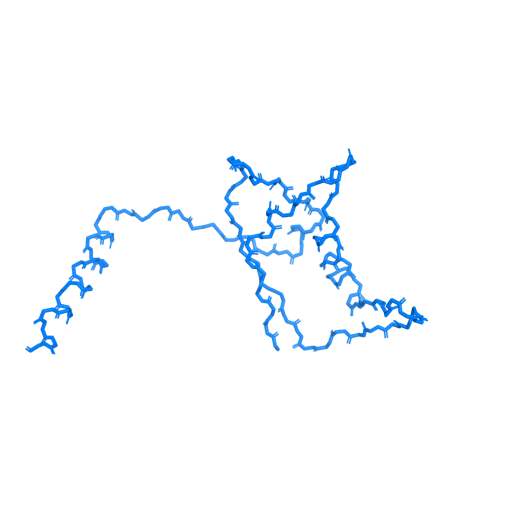 . TYR A 1 86 ? -15.994 -1.418 25.760 1.00 97.06 86 TYR A CA 1
ATOM 690 C C . TYR A 1 86 ? -16.708 -2.713 25.370 1.00 97.06 86 TYR A C 1
ATOM 692 O O . TYR A 1 86 ? -16.526 -3.740 26.018 1.00 97.06 86 TYR A O 1
ATOM 700 N N . THR A 1 87 ? -17.477 -2.699 24.279 1.00 96.69 87 THR A N 1
ATOM 701 C CA . THR A 1 87 ? -18.168 -3.895 23.779 1.00 96.69 87 THR A CA 1
ATOM 702 C C . THR A 1 87 ? -17.177 -4.984 23.358 1.00 96.69 87 THR A C 1
ATOM 704 O O . THR A 1 87 ? -17.370 -6.144 23.706 1.00 96.69 87 THR A O 1
ATOM 707 N N . ILE A 1 88 ? -16.094 -4.642 22.654 1.00 95.94 88 ILE A N 1
ATOM 708 C CA . ILE A 1 88 ? -15.079 -5.618 22.227 1.00 95.94 88 ILE A CA 1
ATOM 709 C C . ILE A 1 88 ? -14.394 -6.246 23.448 1.00 95.94 88 ILE A C 1
ATOM 711 O O . ILE A 1 88 ? -14.365 -7.471 23.581 1.00 95.94 88 ILE A O 1
ATOM 715 N N . PHE A 1 89 ? -13.877 -5.423 24.363 1.00 96.06 89 PHE A N 1
ATOM 716 C CA . PHE A 1 89 ? -13.112 -5.919 25.507 1.00 96.06 89 PHE A CA 1
ATOM 717 C C . PHE A 1 89 ? -13.980 -6.615 26.556 1.00 96.06 89 PHE A C 1
ATOM 719 O O . PHE A 1 89 ? -13.558 -7.648 27.073 1.00 96.06 89 PHE A O 1
ATOM 726 N N . SER A 1 90 ? -15.199 -6.133 26.828 1.00 95.69 90 SER A N 1
ATOM 727 C CA . SER A 1 90 ? -16.133 -6.831 27.731 1.00 95.69 90 SER A CA 1
ATOM 728 C C . SER A 1 90 ? -16.442 -8.240 27.231 1.00 95.69 90 SER A C 1
ATOM 730 O O . SER A 1 90 ? -16.321 -9.189 27.995 1.00 95.69 90 SER A O 1
ATOM 732 N N . ARG A 1 91 ? -16.713 -8.426 25.929 1.00 95.00 91 ARG A N 1
ATOM 733 C CA . ARG A 1 91 ? -16.961 -9.759 25.350 1.00 95.00 91 ARG A CA 1
ATOM 734 C C . ARG A 1 91 ? -15.757 -10.693 25.450 1.00 95.00 91 ARG A C 1
ATOM 736 O O . ARG A 1 91 ? -15.939 -11.887 25.684 1.00 95.00 91 ARG A O 1
ATOM 743 N N . ILE A 1 92 ? -14.541 -10.171 25.282 1.00 95.38 92 ILE A N 1
ATOM 744 C CA . ILE A 1 92 ? -13.303 -10.947 25.461 1.00 95.38 92 ILE A CA 1
ATOM 745 C C . ILE A 1 92 ? -13.162 -11.394 26.923 1.00 95.38 92 ILE A C 1
ATOM 747 O O . ILE A 1 92 ? -12.860 -12.561 27.179 1.00 95.38 92 ILE A O 1
ATOM 751 N N . ILE A 1 93 ? -13.415 -10.487 27.869 1.00 95.69 93 ILE A N 1
ATOM 752 C CA . ILE A 1 93 ? -13.334 -10.746 29.311 1.00 95.69 93 ILE A CA 1
ATOM 753 C C . ILE A 1 93 ? -14.405 -11.750 29.755 1.00 95.69 93 ILE A C 1
ATOM 755 O O . ILE A 1 93 ? -14.076 -12.754 30.385 1.00 95.69 93 ILE A O 1
ATOM 759 N N . ASP A 1 94 ? -15.664 -11.530 29.382 1.00 95.00 94 ASP A N 1
ATOM 760 C CA . ASP A 1 94 ? -16.780 -12.421 29.705 1.00 95.00 94 ASP A CA 1
ATOM 761 C C . ASP A 1 94 ? -16.495 -13.841 29.209 1.00 95.00 94 ASP A C 1
ATOM 763 O O . ASP A 1 94 ? -16.640 -14.814 29.953 1.00 95.00 94 ASP A O 1
ATOM 767 N N . ARG A 1 95 ? -16.009 -13.971 27.964 1.00 93.12 95 ARG A N 1
ATOM 768 C CA . ARG A 1 95 ? -15.595 -15.262 27.402 1.00 93.12 95 ARG A CA 1
ATOM 769 C C . ARG A 1 95 ? -14.502 -15.923 28.244 1.00 93.12 95 ARG A C 1
ATOM 771 O O . ARG A 1 95 ? -14.567 -17.129 28.467 1.00 93.12 95 ARG A O 1
ATOM 778 N N . HIS A 1 96 ? -13.504 -15.162 28.690 1.00 92.38 96 HIS A N 1
ATOM 779 C CA . HIS A 1 96 ? -12.397 -15.685 29.489 1.00 92.38 96 HIS A CA 1
ATOM 780 C C . HIS A 1 96 ? -12.866 -16.263 30.833 1.00 92.38 96 HIS A C 1
ATOM 782 O O . HIS A 1 96 ? -12.378 -17.313 31.244 1.00 92.38 96 HIS A O 1
ATOM 788 N N . PHE A 1 97 ? -13.838 -15.621 31.489 1.00 92.75 97 PHE A N 1
ATOM 789 C CA . PHE A 1 97 ? -14.369 -16.078 32.776 1.00 92.75 97 PHE A CA 1
ATOM 790 C C . PHE A 1 97 ? -15.471 -17.141 32.667 1.00 92.75 97 PHE A C 1
ATOM 792 O O . PHE A 1 97 ? -15.636 -17.918 33.600 1.00 92.75 97 PHE A O 1
ATOM 799 N N . THR A 1 98 ? -16.197 -17.216 31.547 1.00 87.25 98 THR A N 1
ATOM 800 C CA . THR A 1 98 ? -17.312 -18.172 31.366 1.00 87.25 98 THR A CA 1
ATOM 801 C C . THR A 1 98 ? -16.860 -19.548 30.856 1.00 87.25 98 THR A C 1
ATOM 803 O O . THR A 1 98 ? -17.573 -20.528 31.030 1.00 87.25 98 THR A O 1
ATOM 806 N N . ILE A 1 99 ? -15.687 -19.652 30.212 1.00 70.19 99 ILE A N 1
ATOM 807 C CA . ILE A 1 99 ? -15.141 -20.929 29.693 1.00 70.19 99 ILE A CA 1
ATOM 808 C C . ILE A 1 99 ? -14.373 -21.723 30.781 1.00 70.19 99 ILE A C 1
ATOM 810 O O . ILE A 1 99 ? -13.778 -22.761 30.493 1.00 70.19 99 ILE A O 1
ATOM 814 N N . ARG A 1 100 ? -14.398 -21.273 32.040 1.00 49.62 100 ARG A N 1
ATOM 815 C CA . ARG A 1 100 ? -13.857 -22.018 33.185 1.00 49.62 100 ARG A CA 1
ATOM 816 C C . ARG A 1 100 ? -14.936 -22.763 33.953 1.00 49.62 100 ARG A C 1
ATOM 818 O O . ARG A 1 100 ? -15.997 -22.156 34.198 1.00 49.62 100 ARG A O 1
#

Sequence (100 aa):
MVVFVDDVNMP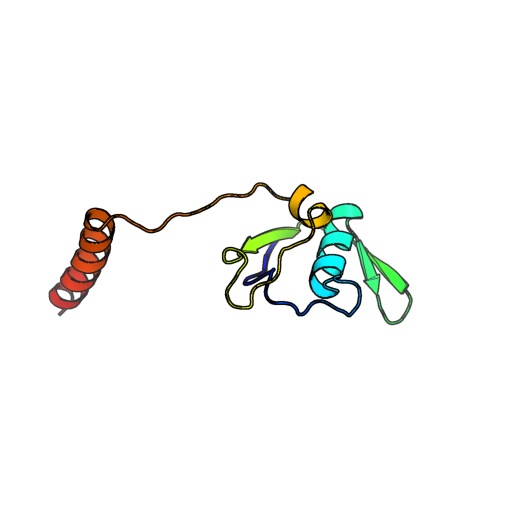AMEVYGAQPPVELLRQWLDHWNWYDMKDCSMINLVDIQIMCAMGPPGGGRNAVTPRFLRHFNMITINDFDEKTMYTIFSRIIDRHFTIR

pLDDT: mean 91.19, std 6.55, range [49.62, 97.06]

InterPro domains:
  IPR026983 Dynein heavy chain [PTHR22878] (1-98)
  IPR027417 P-loop containing nucleoside triphosphate hydrolase [G3DSA:3.40.50.300] (1-79)
  IPR027417 P-loop containing nucleoside triphosphate hydrolase [SSF52540] (2-96)

Mean predicted aligned error: 5.54 Å

Organism: NCBI:txid210632